Protein AF-A0A8J3IZM9-F1 (afdb_monomer_lite)

Foldseek 3Di:
DDPVVVVVVVVQVVVVVVLVVVQVVCCVVVVDPPPDDSDDDDDDPDCDVVVVVVVVVVLVVLLVVLVVCVVVVVDDPLVSVVVSCVSVVHDDPSVVVVVVVVVVVVD

Organism: NCBI:txid2778369

Sequence (107 aa):
MLKFQRRQRLVRRIICCMLDRVIAEAQQAGRLDRQCDSSYDVTFPEIDVEDNQQLASSVNALVTALVTARQQGWLSDETAMRLLFKFAGEEIDVHTELERIKASSEK

Secondary structure (DSSP, 8-state):
--HHHHHHHHHHHHHHHHHHHHHHHHHHTTSS-TTS------PPPP--HHHHHHHHHHHHHHHHHHHHHHHTTSS-HHHHHHHHHHHHT----HHHHHHHHHHHHT-

pLDDT: mean 82.57, std 10.8, range [48.91, 94.19]

Structure (mmCIF, N/CA/C/O backbone):
data_AF-A0A8J3IZM9-F1
#
_entry.id   AF-A0A8J3IZM9-F1
#
loop_
_atom_site.group_PDB
_atom_site.id
_atom_site.type_symbol
_atom_site.label_atom_id
_atom_site.label_alt_id
_atom_site.label_comp_id
_atom_site.label_asym_id
_atom_site.label_entity_id
_atom_site.label_seq_id
_atom_site.pdbx_PDB_ins_code
_atom_site.Cartn_x
_atom_site.Cartn_y
_atom_site.Cartn_z
_atom_site.occupancy
_atom_site.B_iso_or_equiv
_atom_site.auth_seq_id
_atom_site.auth_comp_id
_atom_site.auth_asym_id
_atom_site.auth_atom_id
_atom_site.pdbx_PDB_model_num
ATOM 1 N N . MET A 1 1 ? -4.044 10.944 -0.292 1.00 48.91 1 MET A N 1
ATOM 2 C CA . MET A 1 1 ? -3.141 10.116 -1.125 1.00 48.91 1 MET A CA 1
ATOM 3 C C . MET A 1 1 ? -2.442 9.124 -0.216 1.00 48.91 1 MET A C 1
ATOM 5 O O . MET A 1 1 ? -1.679 9.557 0.643 1.00 48.91 1 MET A O 1
ATOM 9 N N . LEU A 1 2 ? -2.777 7.840 -0.340 1.00 61.19 2 LEU A N 1
ATOM 10 C CA . LEU A 1 2 ? -2.369 6.794 0.604 1.00 61.19 2 LEU A CA 1
ATOM 11 C C . LEU A 1 2 ? -0.834 6.655 0.649 1.00 61.19 2 LEU A C 1
ATOM 13 O O . LEU A 1 2 ? -0.166 6.824 -0.377 1.00 61.19 2 LEU A O 1
ATOM 17 N N . LYS A 1 3 ? -0.261 6.344 1.826 1.00 66.69 3 LYS A N 1
ATOM 18 C CA . LYS A 1 3 ? 1.199 6.163 2.023 1.00 66.69 3 LYS A CA 1
ATOM 19 C C . LYS A 1 3 ? 1.787 5.177 0.997 1.00 66.69 3 LYS A C 1
ATOM 21 O O . LYS A 1 3 ? 2.863 5.418 0.452 1.00 66.69 3 LYS A O 1
ATOM 26 N N . PHE A 1 4 ? 1.045 4.120 0.669 1.00 68.06 4 PHE A N 1
ATOM 27 C CA . PHE A 1 4 ? 1.432 3.106 -0.311 1.00 68.06 4 PHE A CA 1
ATOM 28 C C . PHE A 1 4 ? 1.569 3.653 -1.747 1.00 68.06 4 PHE A C 1
ATOM 30 O O . PHE A 1 4 ? 2.611 3.480 -2.376 1.00 68.06 4 PHE A O 1
ATOM 37 N N . GLN A 1 5 ? 0.601 4.443 -2.223 1.00 70.44 5 GLN A N 1
ATOM 38 C CA . GLN A 1 5 ? 0.650 5.087 -3.547 1.00 70.44 5 GLN A CA 1
ATOM 39 C C . GLN A 1 5 ? 1.807 6.092 -3.688 1.00 70.44 5 GLN A C 1
ATOM 41 O O . GLN A 1 5 ? 2.257 6.388 -4.799 1.00 70.44 5 GLN A O 1
ATOM 46 N N . ARG A 1 6 ? 2.267 6.683 -2.573 1.00 72.81 6 ARG A N 1
ATOM 47 C CA . ARG A 1 6 ? 3.466 7.541 -2.556 1.00 72.81 6 ARG A CA 1
ATOM 48 C C . ARG A 1 6 ? 4.741 6.709 -2.701 1.00 72.81 6 ARG A C 1
ATOM 50 O O . ARG A 1 6 ? 5.610 7.084 -3.483 1.00 72.81 6 ARG A O 1
ATOM 57 N N . ARG A 1 7 ? 4.828 5.570 -2.002 1.00 77.50 7 ARG A N 1
ATOM 58 C CA . ARG A 1 7 ? 5.958 4.630 -2.112 1.00 77.50 7 ARG A CA 1
ATOM 59 C C . ARG A 1 7 ? 6.065 4.038 -3.518 1.00 77.50 7 ARG A C 1
ATOM 61 O O . ARG A 1 7 ? 7.146 4.090 -4.092 1.00 77.50 7 ARG A O 1
ATOM 68 N N . GLN A 1 8 ? 4.959 3.584 -4.111 1.00 79.81 8 GLN A N 1
ATOM 69 C CA . GLN A 1 8 ? 4.955 3.067 -5.487 1.00 79.81 8 GLN A CA 1
ATOM 70 C C . GLN A 1 8 ? 5.481 4.091 -6.500 1.00 79.81 8 GLN A C 1
ATOM 72 O O . GLN A 1 8 ? 6.296 3.752 -7.350 1.00 79.81 8 GLN A O 1
ATOM 77 N N . ARG A 1 9 ? 5.097 5.370 -6.384 1.00 83.75 9 ARG A N 1
ATOM 78 C CA . ARG A 1 9 ? 5.622 6.425 -7.269 1.00 83.75 9 ARG A CA 1
ATOM 79 C C . ARG A 1 9 ? 7.108 6.692 -7.094 1.00 83.75 9 ARG A C 1
ATOM 81 O O . ARG A 1 9 ? 7.789 6.933 -8.086 1.00 83.75 9 ARG A O 1
ATOM 88 N N . LEU A 1 10 ? 7.601 6.664 -5.857 1.00 86.50 10 LEU A N 1
ATOM 89 C CA . LEU A 1 10 ? 9.030 6.802 -5.590 1.00 86.50 10 LEU A CA 1
ATOM 90 C C . LEU A 1 10 ? 9.804 5.657 -6.256 1.00 86.50 10 LEU A C 1
ATOM 92 O O . LEU A 1 10 ? 10.758 5.910 -6.983 1.00 86.50 10 LEU A O 1
ATOM 96 N N . VAL A 1 11 ? 9.347 4.417 -6.062 1.00 87.00 11 VAL A N 1
ATOM 97 C CA . VAL A 1 11 ? 9.967 3.224 -6.653 1.00 87.00 11 VAL A CA 1
ATOM 98 C C . VAL A 1 11 ? 9.899 3.268 -8.181 1.00 87.00 11 VAL A C 1
ATOM 100 O O . VAL A 1 11 ? 10.926 3.066 -8.823 1.00 87.00 11 VAL A O 1
ATOM 103 N N . ARG A 1 12 ? 8.749 3.635 -8.769 1.00 89.56 12 ARG A N 1
ATOM 104 C CA . ARG A 1 12 ? 8.612 3.851 -10.222 1.00 89.56 12 ARG A CA 1
ATOM 105 C C . ARG A 1 12 ? 9.668 4.818 -10.734 1.00 89.56 12 ARG A C 1
ATOM 107 O O . ARG A 1 12 ? 10.359 4.513 -11.693 1.00 89.56 12 ARG A O 1
ATOM 114 N N . ARG A 1 13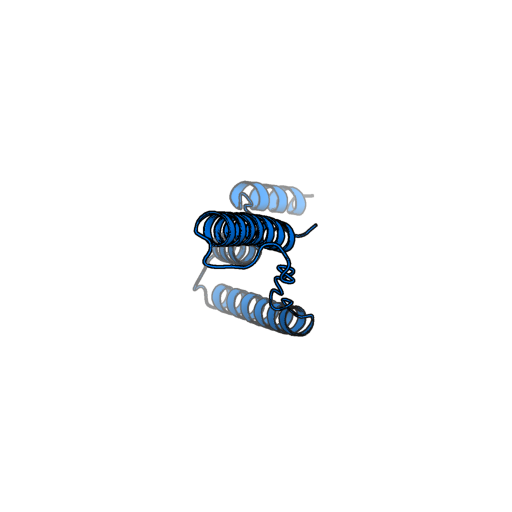 ? 9.829 5.961 -10.062 1.00 91.25 13 ARG A N 1
ATOM 115 C CA . ARG A 1 13 ? 10.801 6.985 -10.457 1.00 91.25 13 ARG A CA 1
ATOM 116 C C . ARG A 1 13 ? 12.239 6.474 -10.388 1.00 91.25 13 ARG A C 1
ATOM 118 O O . ARG A 1 13 ? 13.004 6.752 -11.301 1.00 91.25 13 ARG A O 1
ATOM 125 N N . ILE A 1 14 ? 12.595 5.728 -9.343 1.00 92.19 14 ILE A N 1
ATOM 126 C CA . ILE A 1 14 ? 13.933 5.134 -9.206 1.00 92.19 14 ILE A CA 1
ATOM 127 C C . ILE A 1 14 ? 14.202 4.159 -10.356 1.00 92.19 14 ILE A C 1
ATOM 129 O O . ILE A 1 14 ? 15.244 4.261 -11.000 1.00 92.19 14 ILE A O 1
ATOM 133 N N . ILE A 1 15 ? 13.255 3.262 -10.642 1.00 91.69 15 ILE A N 1
ATOM 134 C CA . ILE A 1 15 ? 13.382 2.278 -11.725 1.00 91.69 15 ILE A CA 1
ATOM 135 C C . ILE A 1 15 ? 13.507 2.980 -13.078 1.00 91.69 15 ILE A C 1
ATOM 137 O O . ILE A 1 15 ? 14.421 2.659 -13.831 1.00 91.69 15 ILE A O 1
ATOM 141 N N . CYS A 1 16 ? 12.664 3.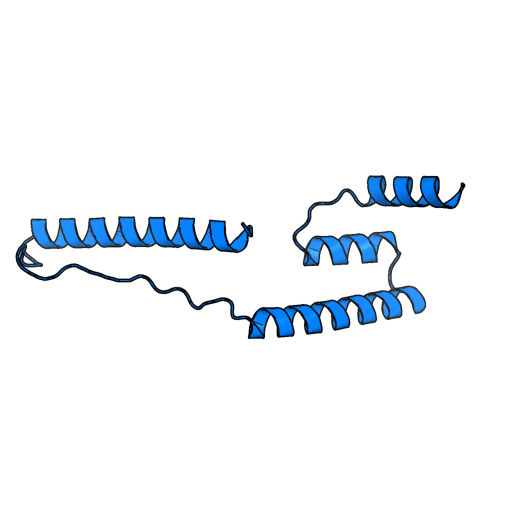978 -13.360 1.00 93.81 16 CYS A N 1
ATOM 142 C CA . CYS A 1 16 ? 12.762 4.758 -14.593 1.00 93.81 16 CYS A CA 1
ATOM 143 C C . CYS A 1 16 ? 14.145 5.408 -14.741 1.00 93.81 16 CYS A C 1
ATOM 145 O O . CYS A 1 16 ? 14.815 5.209 -15.746 1.00 93.81 16 CYS A O 1
ATOM 147 N N . CYS A 1 17 ? 14.643 6.089 -13.704 1.00 94.00 17 CYS A N 1
ATOM 148 C CA . CYS A 1 17 ? 15.968 6.710 -13.762 1.00 94.00 17 CYS A CA 1
ATOM 149 C C . CYS A 1 17 ? 17.097 5.694 -14.010 1.00 94.00 17 CYS A C 1
ATOM 151 O O . CYS A 1 17 ? 18.070 6.013 -14.694 1.00 94.00 17 CYS A O 1
ATOM 153 N N . MET A 1 18 ? 16.988 4.481 -13.459 1.00 92.31 18 MET A N 1
ATOM 154 C CA . MET A 1 18 ? 17.954 3.411 -13.721 1.00 92.31 18 MET A CA 1
ATOM 155 C C . MET A 1 18 ? 17.885 2.934 -15.175 1.00 92.31 18 MET A C 1
ATOM 157 O O . MET A 1 18 ? 18.926 2.813 -15.817 1.00 92.31 18 MET A O 1
ATOM 161 N N . LEU A 1 19 ? 16.682 2.701 -15.704 1.00 92.12 19 LEU A N 1
ATOM 162 C CA . LEU A 1 19 ? 16.478 2.265 -17.086 1.00 92.12 19 LEU A CA 1
ATOM 163 C C . LEU A 1 19 ? 16.948 3.326 -18.087 1.00 92.12 19 LEU A C 1
ATOM 165 O O . LEU A 1 19 ? 17.708 2.998 -18.996 1.00 92.12 19 LEU A O 1
ATOM 169 N N . ASP A 1 20 ? 16.611 4.597 -17.859 1.00 93.25 20 ASP A N 1
ATOM 170 C CA . ASP A 1 20 ? 17.075 5.726 -18.673 1.00 93.25 20 ASP A CA 1
ATOM 171 C C . ASP A 1 20 ? 18.607 5.772 -18.725 1.00 93.25 20 ASP A C 1
ATOM 173 O O . ASP A 1 20 ? 19.212 5.968 -19.783 1.00 93.25 20 ASP A O 1
ATOM 177 N N . ARG A 1 21 ? 19.257 5.542 -17.576 1.00 93.50 21 ARG A N 1
ATOM 178 C CA . ARG A 1 21 ? 20.716 5.520 -17.485 1.00 93.50 21 ARG A CA 1
ATOM 179 C C . ARG A 1 21 ? 21.317 4.339 -18.244 1.00 93.50 21 ARG A C 1
ATOM 181 O O . ARG A 1 21 ? 22.303 4.529 -18.950 1.00 93.50 21 ARG A O 1
ATOM 188 N N . VAL A 1 22 ? 20.735 3.148 -18.120 1.00 94.19 22 VAL A N 1
ATOM 189 C CA . VAL A 1 22 ? 21.188 1.943 -18.834 1.00 94.19 22 VAL A CA 1
ATOM 190 C C . VAL A 1 22 ? 21.053 2.117 -20.347 1.00 94.19 22 VAL A C 1
ATOM 192 O O . VAL A 1 22 ? 21.991 1.798 -21.075 1.00 94.19 22 VAL A O 1
ATOM 195 N N . ILE A 1 23 ? 19.933 2.668 -20.819 1.00 92.50 23 ILE A N 1
ATOM 196 C CA . ILE A 1 23 ? 19.700 2.956 -22.241 1.00 92.50 23 ILE A CA 1
ATOM 197 C C . ILE A 1 23 ? 20.747 3.948 -22.758 1.00 92.50 23 ILE A C 1
ATOM 199 O O . ILE A 1 23 ? 21.378 3.696 -23.786 1.00 92.50 23 ILE A O 1
ATOM 203 N N . ALA A 1 24 ? 20.988 5.040 -22.025 1.00 91.94 24 ALA A N 1
ATOM 204 C CA . ALA A 1 24 ? 21.978 6.043 -22.407 1.00 91.94 24 ALA A CA 1
ATOM 205 C C . ALA A 1 24 ? 23.398 5.457 -22.511 1.00 91.94 24 ALA A C 1
ATOM 207 O O . ALA A 1 24 ? 24.115 5.736 -23.472 1.00 91.94 24 ALA A O 1
ATOM 208 N N . GLU A 1 25 ? 23.800 4.617 -21.555 1.00 92.44 25 GLU A N 1
ATOM 209 C CA . GLU A 1 25 ? 25.106 3.943 -21.563 1.00 92.44 25 GLU A CA 1
ATOM 210 C C . GLU A 1 25 ? 25.221 2.917 -22.700 1.00 92.44 25 GLU A C 1
ATOM 212 O O . GLU A 1 25 ? 26.240 2.859 -23.388 1.00 92.44 25 GLU A O 1
ATOM 217 N N . ALA A 1 26 ? 24.163 2.145 -22.967 1.00 90.31 26 ALA A N 1
ATOM 218 C CA . ALA A 1 26 ? 24.138 1.188 -24.072 1.00 90.31 26 ALA A CA 1
ATOM 219 C C . ALA A 1 26 ? 24.269 1.879 -25.441 1.00 90.31 26 ALA A C 1
ATOM 221 O O . ALA A 1 26 ? 24.981 1.378 -26.316 1.00 90.31 26 ALA A O 1
ATOM 222 N N . GLN A 1 27 ? 23.646 3.050 -25.607 1.00 92.38 27 GLN A N 1
ATOM 223 C CA . GLN A 1 27 ? 23.782 3.877 -26.808 1.00 92.38 27 GLN A CA 1
ATOM 224 C C . GLN A 1 27 ? 25.175 4.501 -26.935 1.00 92.38 27 GLN A C 1
ATOM 226 O O . GLN A 1 27 ? 25.736 4.541 -28.029 1.00 92.38 27 GLN A O 1
ATOM 231 N N . GLN A 1 28 ? 25.763 4.978 -25.833 1.00 91.94 28 GLN A N 1
ATOM 232 C CA . GLN A 1 28 ? 27.130 5.517 -25.841 1.00 91.94 28 GLN A CA 1
ATOM 233 C C . GLN A 1 28 ? 28.174 4.448 -26.176 1.00 91.94 28 GLN A C 1
ATOM 235 O O . GLN A 1 28 ? 29.111 4.724 -26.921 1.00 91.94 28 GLN A O 1
ATOM 240 N N . ALA A 1 29 ? 27.986 3.223 -25.686 1.00 93.06 29 ALA A N 1
ATOM 241 C CA . ALA A 1 29 ? 28.852 2.085 -25.980 1.00 93.06 29 ALA A CA 1
ATOM 242 C C . ALA A 1 29 ? 28.631 1.479 -27.382 1.00 93.06 29 ALA A C 1
ATOM 244 O O . ALA A 1 29 ? 29.277 0.486 -27.718 1.00 93.06 29 ALA A O 1
ATOM 245 N N . GLY A 1 30 ? 27.698 2.017 -28.180 1.00 90.62 30 GLY A N 1
ATOM 246 C CA . GLY A 1 30 ? 27.359 1.502 -29.511 1.00 90.62 30 GLY A CA 1
ATOM 247 C C . GLY A 1 30 ? 26.686 0.124 -29.505 1.00 90.62 30 GLY A C 1
ATOM 248 O O . GLY A 1 30 ? 26.646 -0.540 -30.535 1.00 90.62 30 GLY A O 1
ATOM 249 N N . ARG A 1 31 ? 26.177 -0.328 -28.351 1.00 90.44 31 ARG A N 1
ATOM 250 C CA . ARG A 1 31 ? 25.465 -1.612 -28.204 1.00 90.44 31 ARG A CA 1
ATOM 251 C C . ARG A 1 31 ? 23.977 -1.503 -28.515 1.00 90.44 31 ARG A C 1
ATOM 253 O O . ARG A 1 31 ? 23.335 -2.519 -28.757 1.00 90.44 31 ARG A O 1
ATOM 260 N N . LEU A 1 32 ? 23.443 -0.287 -28.471 1.00 89.25 32 LEU A N 1
ATOM 261 C CA . LEU A 1 32 ? 22.067 0.032 -28.811 1.00 89.25 32 LEU A CA 1
ATOM 262 C C . LEU A 1 32 ? 22.072 1.169 -29.830 1.00 89.25 32 LEU A C 1
ATOM 264 O O . LEU A 1 32 ? 22.741 2.183 -29.622 1.00 89.25 32 LEU A O 1
ATOM 268 N N . ASP A 1 33 ? 21.346 0.996 -30.931 1.00 89.00 33 ASP A N 1
ATOM 269 C CA . ASP A 1 33 ? 21.216 2.051 -31.929 1.00 89.00 33 ASP A CA 1
ATOM 270 C C . ASP A 1 33 ? 20.461 3.248 -31.329 1.00 89.00 33 ASP A C 1
ATOM 272 O O . ASP A 1 33 ? 19.477 3.097 -30.605 1.00 89.00 33 ASP A O 1
ATOM 276 N N . ARG A 1 34 ? 20.918 4.462 -31.632 1.00 84.44 34 ARG A N 1
ATOM 277 C CA . ARG A 1 34 ? 20.263 5.700 -31.191 1.00 84.44 34 ARG A CA 1
ATOM 278 C C . ARG A 1 34 ? 18.917 5.928 -31.869 1.00 84.44 34 ARG A C 1
ATOM 280 O O . ARG A 1 34 ? 18.137 6.733 -31.374 1.00 84.44 34 ARG A O 1
ATOM 287 N N . GLN A 1 35 ? 18.671 5.260 -32.994 1.00 86.88 35 GLN A N 1
ATOM 288 C CA . GLN A 1 35 ? 17.415 5.358 -33.738 1.00 86.88 35 GLN A CA 1
ATOM 289 C C . GLN A 1 35 ? 16.373 4.313 -33.317 1.00 86.88 35 GLN A C 1
ATOM 291 O O . GLN A 1 35 ? 15.253 4.352 -33.825 1.00 86.88 35 GLN A O 1
ATOM 296 N N . CYS A 1 36 ? 16.706 3.382 -32.414 1.00 87.19 36 CYS A N 1
ATOM 297 C CA . CYS A 1 36 ? 15.734 2.397 -31.954 1.00 87.19 36 CYS A CA 1
ATOM 298 C C . CYS A 1 36 ? 14.717 3.024 -30.990 1.00 87.19 36 CYS A C 1
ATOM 300 O O . CYS A 1 36 ? 15.030 3.960 -30.252 1.00 87.19 36 CYS A O 1
ATOM 302 N N . ASP A 1 37 ? 13.510 2.463 -30.956 1.00 87.88 37 ASP A N 1
ATOM 303 C CA . ASP A 1 37 ? 12.535 2.793 -29.921 1.00 87.88 37 ASP A CA 1
ATOM 304 C C . ASP A 1 37 ? 13.054 2.303 -28.560 1.00 87.88 37 ASP A C 1
ATOM 306 O O . ASP A 1 37 ? 13.328 1.116 -28.373 1.00 87.88 37 ASP A O 1
ATOM 310 N N . SER A 1 38 ? 13.254 3.237 -27.635 1.00 87.88 38 SER A N 1
ATOM 311 C CA . SER A 1 38 ? 13.719 2.988 -26.269 1.00 87.88 38 SER A CA 1
ATOM 312 C C . SER A 1 38 ? 12.631 3.241 -25.226 1.00 87.88 38 SER A C 1
ATOM 314 O O . SER A 1 38 ? 12.920 3.313 -24.029 1.00 87.88 38 SER A O 1
ATOM 316 N N . SER A 1 39 ? 11.380 3.395 -25.668 1.00 91.12 39 SER A N 1
ATOM 317 C CA . SER A 1 39 ? 10.248 3.555 -24.771 1.00 91.12 39 SER A CA 1
ATOM 318 C C . SER A 1 39 ? 10.001 2.282 -23.961 1.00 91.12 39 SER A C 1
ATOM 320 O O . SER A 1 39 ? 10.187 1.153 -24.415 1.00 91.12 39 SER A O 1
ATOM 322 N N . TYR A 1 40 ? 9.597 2.476 -22.712 1.00 91.88 40 TYR A N 1
ATOM 323 C CA . TYR A 1 40 ? 9.216 1.399 -21.816 1.00 91.88 40 TYR A CA 1
ATOM 324 C C . TYR A 1 40 ? 8.095 1.887 -20.907 1.00 91.88 40 TYR A C 1
ATOM 326 O O . TYR A 1 40 ? 7.998 3.078 -20.595 1.00 91.88 40 TYR A O 1
ATOM 334 N N . ASP A 1 41 ? 7.270 0.953 -20.449 1.00 89.75 41 ASP A N 1
ATOM 335 C CA . ASP A 1 41 ? 6.333 1.206 -19.367 1.00 89.75 41 ASP A CA 1
ATOM 336 C C . ASP A 1 41 ? 6.667 0.323 -18.168 1.00 89.75 41 ASP A C 1
ATOM 338 O O . ASP A 1 41 ? 7.006 -0.853 -18.295 1.00 89.75 41 ASP A O 1
ATOM 342 N N . VAL A 1 42 ? 6.590 0.927 -16.986 1.00 86.88 42 VAL A N 1
ATOM 343 C CA . VAL A 1 42 ? 6.778 0.245 -15.708 1.00 86.88 42 VAL A CA 1
ATOM 344 C C . VAL A 1 42 ? 5.408 0.103 -15.073 1.00 86.88 42 VAL A C 1
ATOM 346 O O . VAL A 1 42 ? 4.899 1.043 -14.447 1.00 86.88 42 VAL A O 1
ATOM 349 N N . THR A 1 43 ? 4.838 -1.087 -15.228 1.00 84.50 43 THR A N 1
ATOM 350 C CA . THR A 1 43 ? 3.589 -1.497 -14.594 1.00 84.50 43 THR A CA 1
ATOM 351 C C . THR A 1 43 ? 3.884 -2.128 -13.240 1.00 84.50 43 THR A C 1
ATOM 353 O O . THR A 1 43 ? 4.665 -3.075 -13.138 1.00 84.50 43 THR A O 1
ATOM 356 N N . PHE A 1 44 ? 3.240 -1.620 -12.195 1.00 76.38 44 PHE A N 1
ATOM 357 C CA . PHE A 1 44 ? 3.156 -2.318 -10.916 1.00 76.38 44 PHE A CA 1
ATOM 358 C C . PHE A 1 44 ? 1.834 -3.080 -10.890 1.00 76.38 44 PHE A C 1
ATOM 360 O O . PHE A 1 44 ? 0.858 -2.552 -11.425 1.00 76.38 44 PHE A O 1
ATOM 367 N N . PRO A 1 45 ? 1.770 -4.267 -10.266 1.00 72.94 45 PRO A N 1
ATOM 368 C CA . PRO A 1 45 ? 0.480 -4.856 -9.947 1.00 72.94 45 PRO A CA 1
ATOM 369 C C . PRO A 1 45 ? -0.328 -3.834 -9.141 1.00 72.94 45 PRO A C 1
ATOM 371 O O . PRO A 1 45 ? 0.177 -3.226 -8.185 1.00 72.94 45 PRO A O 1
ATOM 374 N N . GLU A 1 46 ? -1.551 -3.583 -9.595 1.00 62.44 46 GLU A N 1
ATOM 375 C CA . GLU A 1 46 ? -2.522 -2.807 -8.843 1.00 62.44 46 GLU A CA 1
ATOM 376 C C . GLU A 1 46 ? -2.796 -3.601 -7.561 1.00 62.44 46 GLU A C 1
ATOM 378 O O . GLU A 1 46 ? -3.060 -4.798 -7.623 1.00 62.44 46 GLU A O 1
ATOM 383 N N . ILE A 1 47 ? -2.618 -2.980 -6.391 1.00 59.50 47 ILE A N 1
ATOM 384 C CA . ILE A 1 47 ? -3.134 -3.579 -5.154 1.00 59.50 47 ILE A CA 1
ATOM 385 C C . ILE A 1 47 ? -4.643 -3.415 -5.271 1.00 59.50 47 ILE A C 1
ATOM 387 O O . ILE A 1 47 ? -5.156 -2.300 -5.135 1.00 59.50 47 ILE A O 1
ATOM 391 N N . ASP A 1 48 ? -5.285 -4.491 -5.705 1.00 51.16 48 ASP A N 1
ATOM 392 C CA . ASP A 1 48 ? -6.580 -4.478 -6.366 1.00 51.16 48 ASP A CA 1
ATOM 393 C C . ASP A 1 48 ? -7.715 -4.216 -5.362 1.00 51.16 48 ASP A C 1
ATOM 395 O O . ASP A 1 48 ? -7.555 -4.312 -4.144 1.00 51.16 48 ASP A O 1
ATOM 399 N N . VAL A 1 49 ? -8.913 -3.894 -5.840 1.00 50.78 49 VAL A N 1
ATOM 400 C CA . VAL A 1 49 ? -10.094 -3.749 -4.962 1.00 50.78 49 VAL A CA 1
ATOM 401 C C . VAL A 1 49 ? -10.403 -5.064 -4.221 1.00 50.78 49 VAL A C 1
ATOM 403 O O . VAL A 1 49 ? -10.921 -5.045 -3.102 1.00 50.78 49 VAL A O 1
ATOM 406 N N . GLU A 1 50 ? -10.005 -6.194 -4.803 1.00 51.94 50 GLU A N 1
ATOM 407 C CA . GLU A 1 50 ? -10.031 -7.523 -4.189 1.00 51.94 50 GLU A CA 1
ATOM 408 C C . GLU A 1 50 ? -9.118 -7.604 -2.950 1.00 51.94 50 GLU A C 1
ATOM 410 O O . GLU A 1 50 ? -9.528 -8.148 -1.922 1.00 51.94 50 GLU A O 1
ATOM 415 N N . ASP A 1 51 ? -7.964 -6.926 -2.968 1.00 61.12 51 ASP A N 1
ATOM 416 C CA . ASP A 1 51 ? -7.104 -6.773 -1.790 1.00 61.12 51 ASP A CA 1
ATOM 417 C C . ASP A 1 51 ? -7.770 -5.909 -0.722 1.00 61.12 51 ASP A C 1
ATOM 419 O O . ASP A 1 51 ? -7.583 -6.172 0.461 1.00 61.12 51 ASP A O 1
ATOM 423 N N . ASN A 1 52 ? -8.579 -4.906 -1.084 1.00 66.12 52 ASN A N 1
ATOM 424 C CA . ASN A 1 52 ? -9.333 -4.131 -0.090 1.00 66.12 52 ASN A CA 1
ATOM 425 C C . ASN A 1 52 ? -10.409 -4.983 0.592 1.00 66.12 52 ASN A C 1
ATOM 427 O O . ASN A 1 52 ? -10.629 -4.844 1.796 1.00 66.12 52 ASN A O 1
ATOM 431 N N . GLN A 1 53 ? -11.064 -5.881 -0.148 1.00 72.62 53 GLN A N 1
ATOM 432 C CA . GLN A 1 53 ? -12.022 -6.826 0.423 1.00 72.62 53 GLN A CA 1
ATOM 433 C C . GLN A 1 53 ? -11.316 -7.885 1.281 1.00 72.62 53 GLN A C 1
ATOM 435 O O . GLN A 1 53 ? -11.773 -8.196 2.385 1.00 72.62 53 GLN A O 1
ATOM 440 N N . GLN A 1 54 ? -10.158 -8.372 0.836 1.00 77.62 54 GLN A N 1
ATOM 441 C CA . GLN A 1 54 ? -9.313 -9.274 1.607 1.00 77.62 54 GLN A 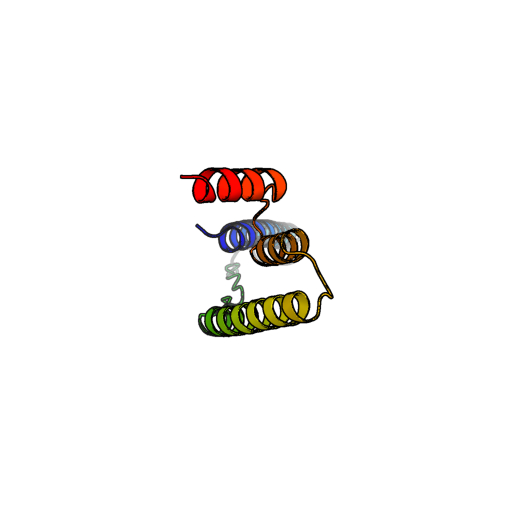CA 1
ATOM 442 C C . GLN A 1 54 ? -8.759 -8.593 2.868 1.00 77.62 54 GLN A C 1
ATOM 444 O O . GLN A 1 54 ? -8.805 -9.180 3.949 1.00 77.62 54 GLN A O 1
ATOM 449 N N . LEU A 1 55 ? -8.347 -7.328 2.786 1.00 75.56 55 LEU A N 1
ATOM 450 C CA . LEU A 1 55 ? -7.966 -6.484 3.919 1.00 75.56 55 LEU A CA 1
ATOM 451 C C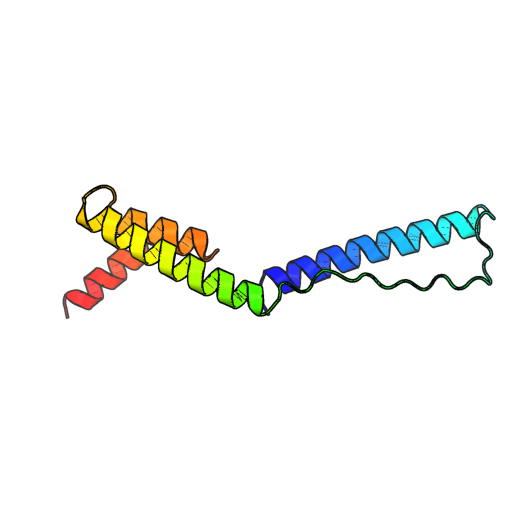 . LEU A 1 55 ? -9.134 -6.298 4.881 1.00 75.56 55 LEU A C 1
ATOM 453 O O . LEU A 1 55 ? -8.960 -6.517 6.074 1.00 75.56 55 LEU A O 1
ATOM 457 N N . ALA A 1 56 ? -10.327 -5.958 4.389 1.00 80.50 56 ALA A N 1
ATOM 458 C CA . ALA A 1 56 ? -11.515 -5.801 5.224 1.00 80.50 56 ALA A CA 1
ATOM 459 C C . ALA A 1 56 ? -11.868 -7.105 5.956 1.00 80.50 56 ALA A C 1
ATOM 461 O O . ALA A 1 56 ? -12.127 -7.093 7.161 1.00 80.50 56 ALA A O 1
ATOM 462 N N . SER A 1 57 ? -11.810 -8.245 5.258 1.00 85.69 57 SER A N 1
ATOM 463 C CA . SER A 1 57 ? -12.018 -9.560 5.874 1.00 85.69 57 SER A CA 1
ATOM 464 C C . SER A 1 57 ? -10.949 -9.881 6.926 1.00 85.69 57 SER A C 1
ATOM 466 O O . SER A 1 57 ? -11.280 -10.347 8.016 1.00 85.69 57 SER A O 1
ATOM 468 N N . SER A 1 58 ? -9.688 -9.540 6.653 1.00 83.31 58 SER A N 1
ATOM 469 C CA . SER A 1 58 ? -8.560 -9.757 7.563 1.00 83.31 58 SER A CA 1
ATOM 470 C C . SER A 1 58 ? -8.657 -8.877 8.809 1.00 83.31 58 SER A C 1
ATOM 472 O O . SER A 1 58 ? -8.409 -9.350 9.915 1.00 83.31 58 SER A O 1
ATOM 474 N N . VAL A 1 59 ? -9.078 -7.617 8.655 1.00 86.62 59 VAL A N 1
ATOM 475 C CA . VAL A 1 59 ? -9.350 -6.694 9.767 1.00 86.62 59 VAL A CA 1
ATOM 476 C C . VAL A 1 59 ? -10.476 -7.233 10.640 1.00 86.62 59 VAL A C 1
ATOM 478 O O . VAL A 1 59 ? -10.319 -7.298 11.856 1.00 86.62 59 VAL A O 1
ATOM 481 N N . ASN A 1 60 ? -11.588 -7.665 10.042 1.00 89.25 60 ASN A N 1
ATOM 482 C CA . ASN A 1 60 ? -12.706 -8.232 10.797 1.00 89.25 60 ASN A CA 1
ATOM 483 C C . ASN A 1 60 ? -12.289 -9.490 11.573 1.00 89.25 60 ASN A C 1
ATOM 485 O O . ASN A 1 60 ? -12.640 -9.633 12.747 1.00 89.25 60 ASN A O 1
ATOM 489 N N . ALA A 1 61 ? -11.502 -10.372 10.952 1.00 90.00 61 ALA A N 1
ATOM 490 C CA . ALA A 1 61 ? -10.956 -11.553 11.613 1.00 90.00 61 ALA A CA 1
ATOM 491 C C . ALA A 1 61 ? -10.020 -11.177 12.775 1.00 90.00 61 ALA A C 1
ATOM 493 O O . ALA A 1 61 ? -10.148 -11.730 13.867 1.00 90.00 61 ALA A O 1
ATOM 494 N N . LEU A 1 62 ? -9.135 -10.194 12.576 1.00 88.38 62 LEU A N 1
ATOM 495 C CA . LEU A 1 62 ? -8.230 -9.693 13.610 1.00 88.38 62 LEU A CA 1
ATOM 496 C C . LEU A 1 62 ? -8.995 -9.093 14.794 1.00 88.38 62 LEU A C 1
ATOM 498 O O . LEU A 1 62 ? -8.723 -9.451 15.936 1.00 88.38 62 LEU A O 1
ATOM 502 N N . VAL A 1 63 ? -9.963 -8.207 14.543 1.00 90.19 63 VAL A N 1
ATOM 503 C CA . VAL A 1 63 ? -10.776 -7.582 15.600 1.00 90.19 63 VAL A CA 1
ATOM 504 C C . VAL A 1 63 ? -11.534 -8.647 16.387 1.00 90.19 63 VAL A C 1
ATOM 506 O O . VAL A 1 63 ? -11.508 -8.629 17.616 1.00 90.19 63 VAL A O 1
ATOM 509 N N . THR A 1 64 ? -12.140 -9.614 15.697 1.00 92.12 64 THR A N 1
ATOM 510 C CA . THR A 1 64 ? -12.842 -10.733 16.343 1.00 92.12 64 THR A CA 1
ATOM 511 C C . THR A 1 64 ? -11.892 -11.534 17.234 1.00 92.12 64 THR A C 1
ATOM 513 O O . THR A 1 64 ? -12.196 -11.768 18.402 1.00 92.12 64 THR A O 1
ATOM 516 N N . ALA A 1 65 ? -10.705 -11.882 16.727 1.00 89.38 65 ALA A N 1
ATOM 517 C CA . ALA A 1 65 ? -9.694 -12.607 17.491 1.00 89.38 65 ALA A CA 1
ATOM 518 C C . ALA A 1 65 ? -9.206 -11.819 18.718 1.00 89.38 65 ALA A C 1
ATOM 520 O O . ALA A 1 65 ? -9.061 -12.397 19.793 1.00 89.38 65 ALA A O 1
ATOM 521 N N . LEU A 1 66 ? -8.995 -10.504 18.592 1.00 89.81 66 LEU A N 1
ATOM 522 C CA . LEU A 1 66 ? -8.589 -9.643 19.707 1.00 89.81 66 LEU A CA 1
ATOM 523 C C . LEU A 1 66 ? -9.682 -9.537 20.780 1.00 89.81 66 LEU A C 1
ATOM 525 O O . LEU A 1 66 ? -9.368 -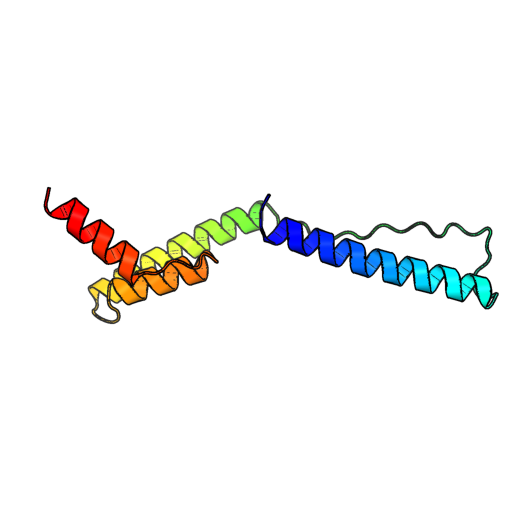9.577 21.969 1.00 89.81 66 LEU A O 1
ATOM 529 N N . VAL A 1 67 ? -10.958 -9.456 20.386 1.00 91.88 67 VAL A N 1
ATOM 530 C CA . VAL A 1 67 ? -12.093 -9.477 21.324 1.00 91.88 67 VAL A CA 1
ATOM 531 C C . VAL A 1 67 ? -12.146 -10.806 22.075 1.00 91.88 67 VAL A C 1
ATOM 533 O O . VAL A 1 67 ? -12.251 -10.804 23.301 1.00 91.88 67 VAL A O 1
ATOM 536 N N . THR A 1 68 ? -12.018 -11.935 21.373 1.00 90.31 68 THR A N 1
ATOM 537 C CA . THR A 1 68 ? -11.987 -13.262 22.002 1.00 90.31 68 THR A CA 1
ATOM 538 C C . THR A 1 68 ? -10.790 -13.413 22.941 1.00 90.31 68 THR A C 1
ATOM 540 O O . THR A 1 68 ? -10.957 -13.851 24.077 1.00 90.31 68 THR A O 1
ATOM 543 N N . ALA A 1 69 ? -9.598 -12.993 22.516 1.00 86.25 69 ALA A N 1
ATOM 544 C CA . ALA A 1 69 ? -8.392 -13.036 23.338 1.00 86.25 69 ALA A CA 1
ATOM 545 C C . ALA A 1 69 ? -8.535 -12.180 24.607 1.00 86.25 69 ALA A C 1
ATOM 547 O O . ALA A 1 69 ? -8.144 -12.617 25.688 1.00 86.25 69 ALA A O 1
ATOM 548 N N . ARG A 1 70 ? -9.155 -10.995 24.513 1.00 91.00 70 ARG A N 1
ATOM 549 C CA . ARG A 1 70 ? -9.483 -10.164 25.682 1.00 91.00 70 ARG A CA 1
ATOM 550 C C . ARG A 1 70 ? -10.474 -10.866 26.613 1.00 91.00 70 ARG A C 1
ATOM 552 O O . ARG A 1 70 ? -10.240 -10.914 27.815 1.00 91.00 70 ARG A O 1
ATOM 559 N N . GLN A 1 71 ? -11.562 -11.426 26.080 1.00 89.69 71 GLN A N 1
ATOM 560 C CA . GLN A 1 71 ? -12.579 -12.135 26.873 1.00 89.69 71 GLN A CA 1
ATOM 561 C C . GLN A 1 71 ? -12.004 -13.348 27.615 1.00 89.69 71 GLN A C 1
ATOM 563 O O . GLN A 1 71 ? -12.423 -13.641 28.730 1.00 89.69 71 GLN A O 1
ATOM 568 N N . GLN A 1 72 ? -11.025 -14.026 27.015 1.00 90.31 72 GLN A N 1
ATOM 569 C CA . GLN A 1 72 ? -10.304 -15.144 27.626 1.00 90.31 72 GLN A CA 1
ATOM 570 C C . GLN A 1 72 ? -9.156 -14.698 28.548 1.00 90.31 72 GLN A C 1
ATOM 572 O O . GLN A 1 72 ? -8.489 -15.537 29.149 1.00 90.31 72 GLN A O 1
ATOM 577 N N . GLY A 1 73 ? -8.916 -13.389 28.674 1.00 89.31 73 GLY A N 1
ATOM 578 C CA . GLY A 1 73 ? -7.879 -12.822 29.535 1.00 89.31 73 GLY A CA 1
ATOM 579 C C . GLY A 1 73 ? -6.451 -12.976 29.005 1.00 89.31 73 GLY A C 1
ATOM 580 O O . GLY A 1 73 ? -5.504 -12.828 29.769 1.00 89.31 73 GLY A O 1
ATOM 581 N N . TRP A 1 74 ? -6.267 -13.272 27.716 1.00 88.00 74 TRP A N 1
ATOM 582 C CA . TRP A 1 74 ? -4.942 -13.455 27.109 1.00 88.00 74 TRP A CA 1
ATOM 583 C C . TRP A 1 74 ? -4.194 -12.140 26.886 1.00 88.00 74 TRP A C 1
ATOM 585 O O . TRP A 1 74 ? -2.968 -12.132 26.801 1.00 88.00 74 TRP A O 1
ATOM 595 N N . LEU A 1 75 ? -4.921 -11.028 26.759 1.00 90.12 75 LEU A N 1
ATOM 596 C CA . LEU A 1 75 ? -4.350 -9.705 26.526 1.00 90.12 75 LEU A CA 1
ATOM 597 C C . LEU A 1 75 ? -5.191 -8.598 27.171 1.00 90.12 75 LEU A C 1
ATOM 599 O O . LEU A 1 75 ? -6.385 -8.768 27.418 1.00 90.12 75 LEU A O 1
ATOM 603 N N . SER A 1 76 ? -4.553 -7.454 27.431 1.00 88.31 76 SER A N 1
ATOM 604 C CA . SER A 1 76 ? -5.204 -6.236 27.928 1.00 88.31 76 SER A CA 1
ATOM 605 C C . SER A 1 76 ? -5.770 -5.377 26.793 1.00 88.31 76 SER A C 1
ATOM 607 O O . SER A 1 76 ? -5.317 -5.469 25.650 1.00 88.31 76 SER A O 1
ATOM 609 N N . ASP A 1 77 ? -6.697 -4.471 27.121 1.00 86.44 77 ASP A N 1
ATOM 610 C CA . ASP A 1 77 ? -7.254 -3.496 26.166 1.00 86.44 77 ASP A CA 1
ATOM 611 C C . ASP A 1 77 ? -6.176 -2.618 25.524 1.00 86.44 77 ASP A C 1
ATOM 613 O O . ASP A 1 77 ? -6.194 -2.378 24.318 1.00 86.44 77 ASP A O 1
ATOM 617 N N . GLU A 1 78 ? -5.180 -2.210 26.311 1.00 86.56 78 GLU A N 1
ATOM 618 C CA . GLU A 1 78 ? -4.017 -1.467 25.821 1.00 86.56 78 GLU A CA 1
ATOM 619 C C . GLU A 1 78 ? -3.240 -2.272 24.767 1.00 86.56 78 GLU A C 1
ATOM 621 O O . GLU A 1 78 ? -2.812 -1.741 23.741 1.00 86.56 78 GLU A O 1
ATOM 626 N N . THR A 1 79 ? -3.073 -3.577 24.992 1.00 86.00 79 THR A N 1
ATOM 627 C CA . THR A 1 79 ? -2.352 -4.458 24.066 1.00 86.00 79 THR A CA 1
ATOM 628 C C . THR A 1 79 ? -3.152 -4.687 22.785 1.00 86.00 79 THR A C 1
ATOM 630 O O . THR A 1 79 ? -2.578 -4.608 21.698 1.00 86.00 79 THR A O 1
ATOM 633 N N . ALA A 1 80 ? -4.469 -4.895 22.886 1.00 87.00 80 ALA A N 1
ATOM 634 C CA . ALA A 1 80 ? -5.356 -4.994 21.724 1.00 87.00 80 ALA A CA 1
ATOM 635 C C . ALA A 1 80 ? -5.305 -3.724 20.865 1.00 87.00 80 ALA A C 1
ATOM 637 O O . ALA A 1 80 ? -5.132 -3.804 19.649 1.00 87.00 80 ALA A O 1
ATOM 638 N N . MET A 1 81 ? -5.399 -2.554 21.500 1.00 87.25 81 MET A N 1
ATOM 639 C CA . MET A 1 81 ? -5.379 -1.256 20.827 1.00 87.25 81 MET A CA 1
ATOM 640 C C . MET A 1 81 ? -4.044 -1.011 20.112 1.00 87.25 81 MET A C 1
ATOM 642 O O . MET A 1 81 ? -4.022 -0.605 18.950 1.00 87.25 81 MET A O 1
ATOM 646 N N . ARG A 1 82 ? -2.921 -1.358 20.753 1.00 86.25 82 ARG A N 1
ATOM 647 C CA . ARG A 1 82 ? -1.588 -1.271 20.140 1.00 86.25 82 ARG A CA 1
ATOM 648 C C . ARG A 1 82 ? -1.449 -2.174 18.916 1.00 86.25 82 ARG A C 1
ATOM 650 O O . ARG A 1 82 ? -0.902 -1.747 17.902 1.00 86.25 82 ARG A O 1
ATOM 657 N N . LEU A 1 83 ? -1.932 -3.416 19.000 1.00 85.44 83 LEU A N 1
ATOM 658 C CA . LEU A 1 83 ? -1.895 -4.367 17.885 1.00 85.44 83 LEU A CA 1
ATOM 659 C C . LEU A 1 83 ? -2.766 -3.896 16.716 1.00 85.44 83 LEU A C 1
ATOM 661 O O . LEU A 1 83 ? -2.332 -3.986 15.568 1.00 85.44 83 LEU A O 1
ATOM 665 N N . LEU A 1 84 ? -3.943 -3.338 17.005 1.00 85.38 84 LEU A N 1
ATOM 666 C CA . LEU A 1 84 ? -4.851 -2.800 15.997 1.00 85.38 84 LEU A CA 1
ATOM 667 C C . LEU A 1 84 ? -4.248 -1.595 15.259 1.00 85.38 84 LEU A C 1
ATOM 669 O O . LEU A 1 84 ? -4.244 -1.574 14.030 1.00 85.38 84 LEU A O 1
ATOM 673 N N . PHE A 1 85 ? -3.686 -0.617 15.976 1.00 83.06 85 PHE A N 1
ATOM 674 C CA . PHE A 1 85 ? -3.075 0.557 15.340 1.00 83.06 85 PHE A CA 1
ATOM 675 C C . PHE A 1 85 ? -1.793 0.218 14.581 1.00 83.06 85 PHE A C 1
ATOM 677 O O . PHE A 1 85 ? -1.589 0.700 13.465 1.00 83.06 85 PHE A O 1
ATOM 684 N N . LYS A 1 86 ? -0.987 -0.709 15.114 1.00 80.69 86 LYS A N 1
ATOM 685 C CA . LYS A 1 86 ? 0.172 -1.248 14.397 1.00 80.69 86 LYS A CA 1
ATOM 686 C C . LYS A 1 86 ? -0.240 -1.943 13.098 1.00 80.69 86 LYS A C 1
ATOM 688 O O . LYS A 1 86 ? 0.426 -1.751 12.084 1.00 80.69 86 LYS A O 1
ATOM 693 N N . PHE A 1 87 ? -1.330 -2.713 13.110 1.00 80.62 87 PHE A N 1
ATOM 694 C CA . PHE A 1 87 ? -1.884 -3.327 11.901 1.00 80.62 87 PHE A CA 1
ATOM 695 C C . PHE A 1 87 ? -2.373 -2.270 10.898 1.00 80.62 87 PHE A C 1
ATOM 697 O O . PHE A 1 87 ? -2.086 -2.374 9.709 1.00 80.62 87 PHE A O 1
ATOM 704 N N . ALA A 1 88 ? -3.044 -1.218 11.374 1.00 76.69 88 ALA A N 1
ATOM 705 C CA . ALA A 1 88 ? -3.507 -0.106 10.542 1.00 76.69 88 ALA A CA 1
ATOM 706 C C . ALA A 1 88 ? -2.367 0.778 9.988 1.00 76.69 88 ALA A C 1
ATOM 708 O O . ALA A 1 88 ? -2.606 1.624 9.127 1.00 76.69 88 ALA A O 1
ATOM 709 N N . GLY A 1 89 ? -1.126 0.595 10.454 1.00 73.88 89 GLY A N 1
ATOM 710 C CA . GLY A 1 89 ? 0.019 1.418 10.056 1.00 73.88 89 GLY A CA 1
ATOM 711 C C . GLY A 1 89 ? -0.047 2.856 10.585 1.00 73.88 89 GLY A C 1
ATOM 712 O O . GLY A 1 89 ? 0.584 3.755 10.010 1.00 73.88 89 GLY A O 1
ATOM 713 N N . GLU A 1 90 ? -0.817 3.063 11.655 1.00 75.12 90 GLU A N 1
ATOM 714 C CA . GLU A 1 90 ? -0.921 4.326 12.375 1.00 75.12 90 GLU A CA 1
ATOM 715 C C . GLU A 1 90 ? -0.100 4.255 13.664 1.00 75.12 90 GLU A C 1
ATOM 717 O O . GLU A 1 90 ? -0.213 3.320 14.458 1.00 75.12 90 GLU A O 1
ATOM 722 N N . GLU A 1 91 ? 0.754 5.255 13.862 1.00 70.31 91 GLU A N 1
ATOM 723 C CA . GLU A 1 91 ? 1.531 5.413 15.088 1.00 70.31 91 GLU A CA 1
ATOM 724 C C . GLU A 1 91 ? 0.737 6.307 16.032 1.00 70.31 91 GLU A C 1
ATOM 726 O O . GLU A 1 91 ? 0.796 7.533 15.958 1.00 70.31 91 GLU A O 1
ATOM 731 N N . ILE A 1 92 ? -0.064 5.670 16.883 1.00 76.12 92 ILE A N 1
ATOM 732 C CA . ILE A 1 92 ? -0.856 6.343 17.908 1.00 76.12 92 ILE A CA 1
ATOM 733 C C . ILE A 1 92 ? -0.238 6.042 19.266 1.00 76.12 92 ILE A C 1
ATOM 735 O O . ILE A 1 92 ? 0.056 4.884 19.581 1.00 76.12 92 ILE A O 1
ATOM 739 N N . ASP A 1 93 ? -0.069 7.084 20.079 1.00 82.12 93 ASP A N 1
ATOM 740 C CA . ASP A 1 93 ? 0.238 6.904 21.490 1.00 82.12 93 ASP A CA 1
ATOM 741 C C . ASP A 1 93 ? -1.003 6.373 22.216 1.00 82.12 93 ASP A C 1
ATOM 743 O O . ASP A 1 93 ? -1.936 7.103 22.555 1.00 82.12 93 ASP A O 1
ATOM 747 N N . VAL A 1 94 ? -0.998 5.059 22.429 1.00 81.81 94 VAL A N 1
ATOM 748 C CA . VAL A 1 94 ? -2.081 4.322 23.082 1.00 81.81 94 VAL A CA 1
ATOM 749 C C . VAL A 1 94 ? -2.351 4.855 24.490 1.00 81.81 94 VAL A C 1
ATOM 751 O O . VAL A 1 94 ? -3.499 4.841 24.925 1.00 81.81 94 VAL A O 1
ATOM 754 N N . HIS A 1 95 ? -1.332 5.351 25.198 1.00 81.88 95 HIS A N 1
ATOM 755 C CA . HIS A 1 95 ? -1.514 5.874 26.549 1.00 81.88 95 HIS A CA 1
ATOM 756 C C . HIS A 1 95 ? -2.363 7.147 26.533 1.00 81.88 95 HIS A C 1
ATOM 758 O O . HIS A 1 95 ? -3.394 7.210 27.205 1.00 81.88 95 HIS A O 1
ATOM 764 N N . THR A 1 96 ? -1.992 8.096 25.671 1.00 83.00 96 THR A N 1
ATOM 765 C CA . THR A 1 96 ? -2.742 9.340 25.461 1.00 83.00 96 THR A CA 1
ATOM 766 C C . THR A 1 96 ? -4.193 9.069 25.038 1.00 83.00 96 THR A C 1
ATOM 768 O O . THR A 1 96 ? -5.118 9.740 25.502 1.00 83.00 96 THR A O 1
ATOM 771 N N . GLU A 1 97 ? -4.438 8.071 24.182 1.00 83.94 97 GLU A N 1
ATOM 772 C CA . GLU A 1 97 ? -5.812 7.746 23.772 1.00 83.94 97 GLU A CA 1
ATOM 773 C C . GLU A 1 97 ? -6.637 7.075 24.874 1.00 83.94 97 GLU A C 1
ATOM 775 O O . GLU A 1 97 ? -7.820 7.385 25.028 1.00 83.94 97 GLU A O 1
ATOM 780 N N . LEU A 1 98 ? -6.035 6.213 25.695 1.00 85.56 98 LEU A N 1
ATOM 781 C CA . LEU A 1 98 ? -6.723 5.639 26.854 1.00 85.56 98 LEU A CA 1
ATOM 782 C C . LEU A 1 98 ? -7.099 6.710 27.885 1.00 85.56 98 LEU A C 1
ATOM 784 O O . LEU A 1 98 ? -8.183 6.638 28.466 1.00 85.56 98 LEU A O 1
ATOM 788 N N . GLU A 1 99 ? -6.246 7.711 28.102 1.00 85.88 99 GLU A N 1
ATOM 789 C CA . GLU A 1 99 ? -6.563 8.858 28.960 1.00 85.88 99 GLU A CA 1
ATOM 790 C C . GLU A 1 99 ? -7.743 9.669 28.417 1.00 85.88 99 GLU A C 1
ATOM 792 O O . GLU A 1 99 ? -8.663 10.004 29.168 1.00 85.88 99 GLU A O 1
ATOM 797 N N . ARG A 1 100 ? -7.779 9.918 27.102 1.00 83.81 100 ARG A N 1
ATOM 798 C CA . ARG A 1 100 ? -8.903 10.609 26.453 1.00 83.81 100 ARG A CA 1
ATOM 7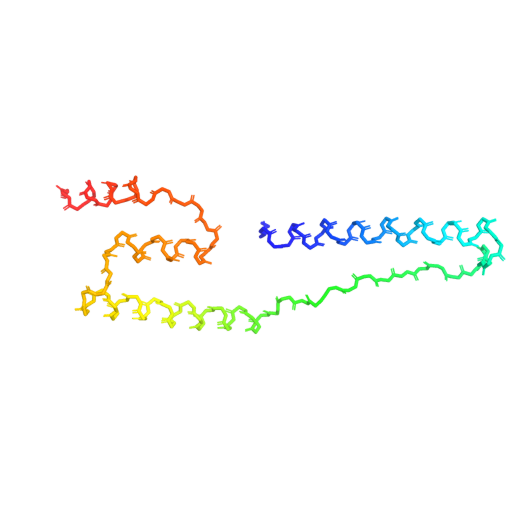99 C C . ARG A 1 100 ? -10.214 9.836 26.608 1.00 83.81 100 ARG A C 1
ATOM 801 O O . ARG A 1 100 ? -11.245 10.443 26.895 1.00 83.81 100 ARG A O 1
ATOM 808 N N . ILE A 1 101 ? -10.174 8.510 26.458 1.00 85.81 101 ILE A N 1
ATOM 809 C CA . ILE A 1 101 ? -11.344 7.641 26.646 1.00 85.81 101 ILE A CA 1
ATOM 810 C C . ILE A 1 101 ? -11.852 7.733 28.088 1.00 85.81 101 ILE A C 1
ATOM 812 O O . ILE A 1 101 ? -13.043 7.973 28.287 1.00 85.81 101 ILE A O 1
ATOM 816 N N . LYS A 1 102 ? -10.965 7.630 29.086 1.00 85.25 102 LYS A N 1
ATOM 817 C CA . LYS A 1 102 ? -11.340 7.764 30.506 1.00 85.25 102 LYS A CA 1
ATOM 818 C C . LYS A 1 102 ? -11.999 9.114 30.796 1.00 85.25 102 LYS A C 1
ATOM 820 O O . LYS A 1 102 ? -13.101 9.147 31.338 1.00 85.25 102 LYS A O 1
ATOM 825 N N . ALA A 1 103 ? -11.394 10.207 30.329 1.00 83.00 103 ALA A N 1
ATOM 826 C CA . ALA A 1 103 ? -11.939 11.556 30.492 1.00 83.00 103 ALA A CA 1
ATOM 827 C C . ALA A 1 103 ? -13.305 11.753 29.802 1.00 83.00 103 ALA A C 1
ATOM 829 O O . ALA A 1 103 ? -14.100 12.589 30.228 1.00 83.00 103 ALA A O 1
ATOM 830 N N . SER A 1 104 ? -13.587 10.998 28.734 1.00 77.62 104 SER A N 1
ATOM 831 C CA . SER A 1 104 ? -14.887 11.015 28.053 1.00 77.62 104 SER A CA 1
ATOM 832 C C . SER A 1 104 ? -15.956 10.149 28.726 1.00 77.62 104 SER A C 1
ATOM 834 O O . SER A 1 104 ? -17.134 10.443 28.572 1.00 77.62 104 SER A O 1
ATOM 836 N N . SER A 1 105 ? -15.562 9.115 29.479 1.00 72.19 105 SER A N 1
ATOM 837 C CA . SER A 1 105 ? -16.487 8.231 30.203 1.00 72.19 105 SER A CA 1
ATOM 838 C C . SER A 1 105 ? -16.931 8.762 31.570 1.00 72.19 105 SER A C 1
ATOM 840 O O . SER A 1 105 ? -17.891 8.250 32.134 1.00 72.19 105 SER A O 1
ATOM 842 N N . GLU A 1 106 ? -16.233 9.767 32.108 1.00 63.09 106 GLU A N 1
ATOM 843 C CA . GLU A 1 106 ? -16.527 10.398 33.407 1.00 63.09 106 GLU A CA 1
ATOM 844 C C . GLU A 1 106 ? -17.459 11.628 33.302 1.00 63.09 106 GLU A C 1
ATOM 846 O O . GLU A 1 106 ? -17.744 12.269 34.313 1.00 63.09 106 GLU A O 1
ATOM 851 N N . LYS A 1 107 ? -17.939 11.961 32.095 1.00 51.72 107 LYS A N 1
ATOM 852 C CA . LYS A 1 107 ? -18.967 12.988 31.844 1.00 51.72 107 LYS A CA 1
ATOM 853 C C . LYS A 1 107 ? -20.328 12.357 31.594 1.00 51.72 107 LYS A C 1
ATOM 855 O O . LYS A 1 107 ? -21.318 12.971 32.046 1.00 51.72 107 LYS A O 1
#

Radius of gyration: 24.17 Å; chains: 1; bounding box: 48×28×67 Å